Protein AF-A0A4U6WYS7-F1 (afdb_monomer)

Structure (mmCIF, N/CA/C/O backbone):
data_AF-A0A4U6WYS7-F1
#
_entry.id   AF-A0A4U6WYS7-F1
#
loop_
_atom_site.group_PDB
_atom_site.id
_atom_site.type_symbol
_atom_site.label_atom_id
_atom_site.label_alt_id
_atom_site.label_comp_id
_atom_site.label_asym_id
_atom_site.label_entity_id
_atom_site.label_seq_id
_atom_site.pdbx_PDB_ins_code
_atom_site.Cartn_x
_atom_site.Cartn_y
_atom_site.Cartn_z
_atom_site.occupancy
_atom_site.B_iso_or_equiv
_atom_site.auth_seq_id
_atom_site.auth_comp_id
_atom_site.auth_asym_id
_atom_site.auth_atom_id
_atom_site.pdbx_PDB_model_num
ATOM 1 N N . MET A 1 1 ? 22.719 2.252 -2.484 1.00 40.47 1 MET A N 1
ATOM 2 C CA . MET A 1 1 ? 21.707 3.266 -2.098 1.00 40.47 1 MET A CA 1
ATOM 3 C C . MET A 1 1 ? 21.290 4.226 -3.223 1.00 40.47 1 MET A C 1
ATOM 5 O O . MET A 1 1 ? 20.117 4.557 -3.272 1.00 40.47 1 MET A O 1
ATOM 9 N N . ALA A 1 2 ? 22.155 4.633 -4.167 1.00 38.53 2 ALA A N 1
ATOM 10 C CA . ALA A 1 2 ? 21.813 5.661 -5.173 1.00 38.53 2 ALA A CA 1
ATOM 11 C C . ALA A 1 2 ? 20.637 5.341 -6.135 1.00 38.53 2 ALA A C 1
ATOM 13 O O . ALA A 1 2 ? 19.958 6.258 -6.586 1.00 38.53 2 ALA A O 1
ATOM 14 N N . ALA A 1 3 ? 20.355 4.066 -6.438 1.00 51.47 3 ALA A N 1
ATOM 15 C CA . ALA A 1 3 ? 19.291 3.683 -7.381 1.00 51.47 3 ALA A CA 1
ATOM 16 C C . ALA A 1 3 ? 17.861 3.822 -6.819 1.00 51.47 3 ALA A C 1
ATOM 18 O O . ALA A 1 3 ? 16.898 3.849 -7.584 1.00 51.47 3 ALA A O 1
ATOM 19 N N . LEU A 1 4 ? 17.717 3.914 -5.493 1.00 54.28 4 LEU A N 1
ATOM 20 C CA . LEU A 1 4 ? 16.417 3.912 -4.816 1.00 54.28 4 LEU A CA 1
ATOM 21 C C . LEU A 1 4 ? 15.817 5.318 -4.655 1.00 54.28 4 LEU A C 1
ATOM 23 O O . LEU A 1 4 ? 14.610 5.440 -4.488 1.00 54.28 4 LEU A O 1
ATOM 27 N N . ASN A 1 5 ? 16.639 6.368 -4.778 1.00 45.59 5 ASN 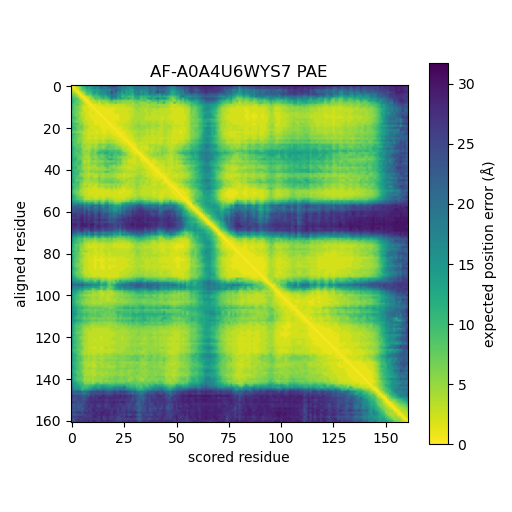A N 1
ATOM 28 C CA . ASN A 1 5 ? 16.247 7.764 -4.534 1.00 45.59 5 ASN A CA 1
ATOM 29 C C . ASN A 1 5 ? 15.211 8.317 -5.533 1.00 45.59 5 ASN A C 1
ATOM 31 O O . ASN A 1 5 ? 14.578 9.322 -5.251 1.00 45.59 5 ASN A O 1
ATOM 35 N N . ASN A 1 6 ? 15.029 7.666 -6.690 1.00 58.53 6 ASN A N 1
ATOM 36 C CA . ASN A 1 6 ? 14.031 8.027 -7.710 1.00 58.53 6 ASN A CA 1
ATOM 37 C C . ASN A 1 6 ? 13.014 6.890 -7.938 1.00 58.53 6 ASN A C 1
ATOM 39 O O . ASN A 1 6 ? 12.589 6.615 -9.073 1.00 58.53 6 ASN A O 1
ATOM 43 N N . SER A 1 7 ? 12.667 6.160 -6.873 1.00 70.38 7 SER A N 1
ATOM 44 C CA . SER A 1 7 ? 11.694 5.069 -6.931 1.00 70.38 7 SER A CA 1
ATOM 45 C C . SER A 1 7 ? 10.378 5.443 -6.258 1.00 70.38 7 SER A C 1
ATOM 47 O O . SER A 1 7 ? 10.347 5.857 -5.105 1.00 70.38 7 SER A O 1
ATOM 49 N N . ARG A 1 8 ? 9.266 5.181 -6.957 1.00 72.00 8 ARG A N 1
ATOM 50 C CA . ARG A 1 8 ? 7.908 5.260 -6.389 1.00 72.00 8 ARG A CA 1
ATOM 51 C C . ARG A 1 8 ? 7.689 4.273 -5.238 1.00 72.00 8 ARG A C 1
ATOM 53 O O . ARG A 1 8 ? 6.729 4.422 -4.508 1.00 72.00 8 ARG A O 1
ATOM 60 N N . SER A 1 9 ? 8.577 3.291 -5.077 1.00 82.50 9 SER A N 1
ATOM 61 C CA . SER A 1 9 ? 8.542 2.298 -3.998 1.00 82.50 9 SER A CA 1
ATOM 62 C C . SER A 1 9 ? 9.097 2.810 -2.669 1.00 82.50 9 SER A C 1
ATOM 64 O O . SER A 1 9 ? 9.066 2.084 -1.681 1.00 82.50 9 SER A O 1
ATOM 66 N N . GLN A 1 10 ? 9.656 4.024 -2.633 1.00 87.19 10 GLN A N 1
ATOM 67 C CA . GLN A 1 10 ? 10.313 4.529 -1.434 1.00 87.19 10 GLN A CA 1
ATOM 68 C C . GLN A 1 10 ? 9.318 4.697 -0.278 1.00 87.19 10 GLN A C 1
ATOM 70 O O . GLN A 1 10 ? 9.632 4.286 0.832 1.00 87.19 10 GLN A O 1
ATOM 75 N N . ASN A 1 11 ? 8.102 5.193 -0.530 1.00 89.81 11 ASN A N 1
ATOM 76 C CA . ASN A 1 11 ? 7.067 5.340 0.503 1.00 89.81 11 ASN A CA 1
ATOM 77 C C . ASN A 1 11 ? 6.749 4.019 1.229 1.00 89.81 11 ASN A C 1
ATOM 79 O O . ASN A 1 11 ? 6.622 4.014 2.449 1.00 89.81 11 ASN A O 1
ATOM 83 N N . THR A 1 12 ? 6.678 2.901 0.503 1.00 91.62 12 THR A N 1
ATOM 84 C CA . THR A 1 12 ? 6.451 1.572 1.077 1.00 91.62 12 THR A CA 1
ATOM 85 C C . THR A 1 12 ? 7.589 1.178 2.010 1.00 91.62 12 THR A C 1
ATOM 87 O O . THR A 1 12 ? 7.330 0.664 3.089 1.00 91.62 12 THR A O 1
ATOM 90 N N . LEU A 1 13 ? 8.841 1.461 1.642 1.00 91.62 13 LEU A N 1
ATOM 91 C CA . LEU A 1 13 ? 9.990 1.173 2.504 1.00 91.62 13 LEU A CA 1
ATOM 92 C C . LEU A 1 13 ? 9.960 2.012 3.782 1.00 91.62 13 LEU A C 1
ATOM 94 O O . LEU A 1 13 ? 10.138 1.466 4.861 1.00 91.62 13 LEU A O 1
ATOM 98 N N . TRP A 1 14 ? 9.660 3.309 3.675 1.00 91.31 14 TRP A N 1
ATOM 99 C CA . TRP A 1 14 ? 9.483 4.172 4.850 1.00 91.31 14 TRP A CA 1
ATOM 100 C C . TRP A 1 14 ? 8.390 3.649 5.784 1.00 91.31 14 TRP A C 1
ATOM 102 O O . TRP A 1 14 ? 8.576 3.639 6.996 1.00 91.31 14 TRP A O 1
ATOM 112 N N . LEU A 1 15 ? 7.272 3.177 5.229 1.00 91.62 15 LEU A N 1
ATOM 113 C CA . LEU A 1 15 ? 6.200 2.587 6.023 1.00 91.62 15 LEU A CA 1
ATOM 114 C C . LEU A 1 15 ? 6.653 1.306 6.740 1.00 91.62 15 LEU A C 1
ATOM 116 O O . LEU A 1 15 ? 6.314 1.114 7.904 1.00 91.62 15 LEU A O 1
ATOM 120 N N . LEU A 1 16 ? 7.430 0.442 6.081 1.00 92.12 16 LEU A N 1
ATOM 121 C CA . LEU A 1 16 ? 7.980 -0.766 6.708 1.00 92.12 16 LEU A CA 1
ATOM 122 C C . LEU A 1 16 ? 8.939 -0.431 7.860 1.00 92.12 16 LEU A C 1
ATOM 124 O O . LEU A 1 16 ? 8.869 -1.079 8.906 1.00 92.12 16 LEU A O 1
ATOM 128 N N . GLU A 1 17 ? 9.784 0.592 7.692 1.00 91.25 17 GLU A N 1
ATOM 129 C CA . GLU A 1 17 ? 10.674 1.097 8.748 1.00 91.25 17 GLU A CA 1
ATOM 130 C C . GLU A 1 17 ? 9.885 1.640 9.945 1.00 91.25 17 GLU A C 1
ATOM 132 O O . GLU A 1 17 ? 10.152 1.262 11.087 1.00 91.25 17 GLU A O 1
ATOM 137 N N . GLU A 1 18 ? 8.869 2.470 9.694 1.00 90.56 18 GLU A N 1
ATOM 138 C CA . GLU A 1 18 ? 8.041 3.058 10.754 1.00 90.56 18 GLU A CA 1
ATOM 139 C C . GLU A 1 18 ? 7.265 1.977 11.527 1.00 90.56 18 GLU A C 1
ATOM 141 O O . GLU A 1 18 ? 7.187 2.002 12.755 1.00 90.56 18 GLU A O 1
ATOM 146 N N . LEU A 1 19 ? 6.771 0.953 10.823 1.00 89.44 19 LEU A N 1
ATOM 147 C CA . LEU A 1 19 ? 6.115 -0.215 11.425 1.00 89.44 19 LEU A CA 1
ATOM 148 C C . LEU A 1 19 ? 7.100 -1.211 12.066 1.00 89.44 19 LEU A C 1
ATOM 150 O O . LEU A 1 19 ? 6.671 -2.207 12.671 1.00 89.44 19 LEU A O 1
ATOM 154 N N . ARG A 1 20 ? 8.411 -0.959 11.941 1.00 88.94 20 ARG A N 1
ATOM 155 C CA . ARG A 1 20 ? 9.512 -1.822 12.395 1.00 88.94 20 ARG A CA 1
ATOM 156 C C . ARG A 1 20 ? 9.342 -3.269 11.929 1.00 88.94 20 ARG A C 1
ATOM 158 O O . ARG A 1 20 ? 9.509 -4.214 12.704 1.00 88.94 20 ARG A O 1
ATOM 165 N N . ILE A 1 21 ? 8.936 -3.449 10.676 1.00 88.88 21 ILE A N 1
ATOM 166 C CA . ILE A 1 21 ? 8.780 -4.767 10.059 1.00 88.88 21 ILE A CA 1
ATOM 167 C C . ILE A 1 21 ? 10.116 -5.126 9.407 1.00 88.88 21 ILE A C 1
ATOM 169 O O . ILE A 1 21 ? 10.583 -4.359 8.572 1.00 88.88 21 ILE A O 1
ATOM 173 N N . PRO A 1 22 ? 10.749 -6.262 9.744 1.00 90.00 22 PRO A N 1
ATOM 174 C CA . PRO A 1 22 ? 11.948 -6.696 9.039 1.00 90.00 22 PRO A CA 1
ATOM 175 C C . PRO A 1 22 ? 11.593 -7.078 7.597 1.00 90.00 22 PRO A C 1
ATOM 177 O O . PRO A 1 22 ? 10.641 -7.821 7.361 1.00 90.00 22 PRO A O 1
ATOM 180 N N . TYR A 1 23 ? 12.367 -6.591 6.629 1.00 91.75 23 TYR A N 1
ATOM 181 C CA . TYR A 1 23 ? 12.150 -6.865 5.209 1.00 91.75 23 TYR A CA 1
ATOM 182 C C . TYR A 1 23 ? 13.471 -7.092 4.472 1.00 91.75 23 TYR A C 1
ATOM 184 O O . TYR A 1 23 ? 14.539 -6.667 4.909 1.00 91.75 23 TYR A O 1
ATOM 192 N N . THR A 1 24 ? 13.389 -7.761 3.323 1.00 92.31 24 THR A N 1
ATOM 193 C CA . THR A 1 24 ? 14.501 -7.888 2.373 1.00 92.31 24 THR A CA 1
ATOM 194 C C . THR A 1 24 ? 14.141 -7.143 1.096 1.00 92.31 24 THR A C 1
ATOM 196 O O . THR A 1 24 ? 13.029 -7.277 0.591 1.00 92.31 24 THR A O 1
ATOM 199 N N . VAL A 1 25 ? 15.074 -6.350 0.564 1.00 90.38 25 VAL A N 1
ATOM 200 C CA . VAL A 1 25 ? 14.864 -5.600 -0.682 1.00 90.38 25 VAL A CA 1
ATOM 201 C C . VAL A 1 25 ? 15.469 -6.355 -1.850 1.00 90.38 25 VAL A C 1
ATOM 203 O O . VAL A 1 25 ? 16.686 -6.516 -1.926 1.00 90.38 25 VAL A O 1
ATOM 206 N N . GLN A 1 26 ? 14.628 -6.722 -2.810 1.00 89.25 26 GLN A N 1
ATOM 207 C CA . GLN A 1 26 ? 15.068 -7.136 -4.135 1.00 89.25 26 GLN A CA 1
ATOM 208 C C . GLN A 1 26 ? 14.924 -5.958 -5.103 1.00 89.25 26 GLN A C 1
ATOM 210 O O . GLN A 1 26 ? 13.828 -5.442 -5.324 1.00 89.25 26 GLN A O 1
ATOM 215 N N . THR A 1 27 ? 16.040 -5.492 -5.667 1.00 85.69 27 THR A N 1
ATOM 216 C CA . THR A 1 27 ? 16.043 -4.363 -6.607 1.00 85.69 27 THR A CA 1
ATOM 217 C C . THR A 1 27 ? 16.105 -4.839 -8.049 1.00 85.69 27 THR A C 1
ATOM 219 O O . THR A 1 27 ? 17.030 -5.556 -8.417 1.00 85.69 27 THR A O 1
ATOM 222 N N . PHE A 1 28 ? 15.199 -4.333 -8.883 1.00 83.88 28 PHE A N 1
ATOM 223 C CA . PHE A 1 28 ? 15.197 -4.553 -10.327 1.00 83.88 28 PHE A CA 1
ATOM 224 C C . PHE A 1 28 ? 15.667 -3.284 -11.040 1.00 83.88 28 PHE A C 1
ATOM 226 O O . PHE A 1 28 ? 15.082 -2.208 -10.869 1.00 83.88 28 PHE A O 1
ATOM 233 N N . ARG A 1 29 ? 16.756 -3.373 -11.811 1.00 83.62 29 ARG A N 1
ATOM 234 C CA . ARG A 1 29 ? 17.290 -2.214 -12.535 1.00 83.62 29 ARG A CA 1
ATOM 235 C C . ARG A 1 29 ? 16.419 -1.941 -13.759 1.00 83.62 29 ARG A C 1
ATOM 237 O O . ARG A 1 29 ? 16.066 -2.857 -14.486 1.00 83.62 29 ARG A O 1
ATOM 244 N N . ARG A 1 30 ? 16.076 -0.669 -13.978 1.00 82.62 30 ARG A N 1
ATOM 245 C CA . ARG A 1 30 ? 15.382 -0.244 -15.200 1.00 82.62 30 ARG A CA 1
ATOM 246 C C . ARG A 1 30 ? 16.271 -0.469 -16.417 1.00 82.62 30 ARG A C 1
ATOM 248 O O . ARG A 1 30 ? 17.483 -0.251 -16.341 1.00 82.62 30 ARG A O 1
ATOM 255 N N . GLU A 1 31 ? 15.638 -0.799 -17.531 1.00 83.88 31 GLU A N 1
ATOM 256 C CA . GLU A 1 31 ? 16.283 -0.835 -18.840 1.00 83.88 31 GLU A CA 1
ATOM 257 C C . GLU A 1 31 ? 16.795 0.562 -19.247 1.00 83.88 31 GLU A C 1
ATOM 259 O O . GLU A 1 31 ? 16.313 1.575 -18.719 1.00 83.88 31 GLU A O 1
ATOM 264 N N . PRO A 1 32 ? 17.718 0.676 -20.222 1.00 83.12 32 PRO A N 1
ATOM 265 C CA . PRO A 1 32 ? 18.126 1.967 -20.788 1.00 83.12 32 PRO A CA 1
ATOM 266 C C . PRO A 1 32 ? 16.943 2.808 -21.300 1.00 83.12 32 PRO A C 1
ATOM 268 O O . PRO A 1 32 ? 16.978 4.037 -21.247 1.00 83.12 32 PRO A O 1
ATOM 271 N N . SER A 1 33 ? 15.856 2.146 -21.715 1.00 82.75 33 SER A N 1
ATOM 272 C CA . SER A 1 33 ? 14.571 2.749 -22.101 1.00 82.75 33 SER A CA 1
ATOM 273 C C . SER A 1 33 ? 13.763 3.329 -20.928 1.00 82.75 33 SER A C 1
ATOM 275 O O . SER A 1 33 ? 12.692 3.894 -21.138 1.00 82.75 33 SER A O 1
ATOM 277 N N . ARG A 1 34 ? 14.263 3.212 -19.688 1.00 77.69 34 ARG A N 1
ATOM 278 C CA . ARG A 1 34 ? 13.618 3.575 -18.409 1.00 77.69 34 ARG A CA 1
ATOM 279 C C . ARG A 1 34 ? 12.390 2.741 -18.032 1.00 77.69 34 ARG A C 1
ATOM 281 O O . ARG A 1 34 ? 11.770 3.026 -17.004 1.00 77.69 34 ARG A O 1
ATOM 288 N N . LEU A 1 35 ? 12.047 1.722 -18.813 1.00 80.38 35 LEU A N 1
ATOM 289 C CA . LEU A 1 35 ? 10.971 0.788 -18.493 1.00 80.38 35 LEU A CA 1
ATOM 290 C C . LEU A 1 35 ? 11.392 -0.189 -17.385 1.00 80.38 35 LEU A C 1
ATOM 292 O O . LEU A 1 35 ? 12.578 -0.342 -17.078 1.00 80.38 35 LEU A O 1
ATOM 296 N N . ALA A 1 36 ? 10.397 -0.815 -16.754 1.00 81.94 36 ALA A N 1
ATOM 297 C CA . ALA A 1 36 ? 10.647 -1.930 -15.852 1.00 81.94 36 ALA A CA 1
ATOM 298 C C . ALA A 1 36 ? 11.209 -3.123 -16.649 1.00 81.94 36 ALA A C 1
ATOM 300 O O . ALA A 1 36 ? 10.781 -3.324 -17.789 1.00 81.94 36 ALA A O 1
ATOM 301 N N . PRO A 1 37 ? 12.155 -3.892 -16.084 1.00 85.12 37 PRO A N 1
ATOM 302 C CA . PRO A 1 37 ? 12.652 -5.091 -16.743 1.00 85.12 37 PRO A CA 1
ATOM 303 C C . PRO A 1 37 ? 11.536 -6.145 -16.849 1.00 85.12 37 PRO A C 1
ATOM 305 O O . PRO A 1 37 ? 10.670 -6.201 -15.968 1.00 85.12 37 PRO A O 1
ATOM 308 N N . PRO A 1 38 ? 11.549 -6.990 -17.895 1.00 84.62 38 PRO A N 1
ATOM 309 C CA . PRO A 1 38 ? 10.504 -7.988 -18.132 1.00 84.62 38 PRO A CA 1
ATOM 310 C C . PRO A 1 38 ? 10.395 -9.020 -17.001 1.00 84.62 38 PRO A C 1
ATOM 312 O O . PRO A 1 38 ? 9.290 -9.443 -16.685 1.00 84.62 38 PRO A O 1
ATOM 315 N N . GLU A 1 39 ? 11.502 -9.328 -16.319 1.00 85.94 39 GLU A N 1
ATOM 316 C CA . GLU A 1 39 ? 11.553 -10.228 -15.153 1.00 85.94 39 GLU A CA 1
ATOM 317 C C . GLU A 1 39 ? 10.627 -9.786 -14.003 1.00 85.94 39 GLU A C 1
ATOM 319 O O . GLU A 1 39 ? 10.201 -10.594 -13.181 1.00 85.94 39 GLU A O 1
ATOM 324 N N . LEU A 1 40 ? 10.263 -8.497 -13.931 1.00 84.50 40 LEU A N 1
ATOM 325 C CA . LEU A 1 40 ? 9.322 -8.014 -12.918 1.00 84.50 40 LEU A CA 1
ATOM 326 C C . LEU A 1 40 ? 7.900 -8.560 -13.140 1.00 84.50 40 LEU A C 1
ATOM 328 O O . LEU A 1 40 ? 7.131 -8.672 -12.182 1.00 84.50 40 LEU A O 1
ATOM 332 N N . ALA A 1 41 ? 7.552 -8.908 -14.383 1.00 85.50 41 ALA A N 1
ATOM 333 C CA . ALA A 1 41 ? 6.275 -9.535 -14.716 1.00 85.50 41 ALA A CA 1
ATOM 334 C C . ALA A 1 41 ? 6.180 -10.976 -14.184 1.00 85.50 41 ALA A C 1
ATOM 336 O O . ALA A 1 41 ? 5.084 -11.413 -13.832 1.00 85.50 41 ALA A O 1
ATOM 337 N N . ASP A 1 42 ? 7.316 -11.673 -14.048 1.00 86.81 42 ASP A N 1
ATOM 338 C CA . ASP A 1 42 ? 7.380 -13.025 -13.472 1.00 86.81 42 ASP A CA 1
ATOM 339 C C . ASP A 1 42 ? 7.061 -13.015 -11.967 1.00 86.81 42 ASP A C 1
ATOM 341 O O . ASP A 1 42 ? 6.540 -13.986 -11.410 1.00 86.81 42 ASP A O 1
ATOM 345 N N . VAL A 1 43 ? 7.334 -11.891 -11.294 1.00 86.38 43 VAL A N 1
ATOM 346 C CA . VAL A 1 43 ? 6.976 -11.686 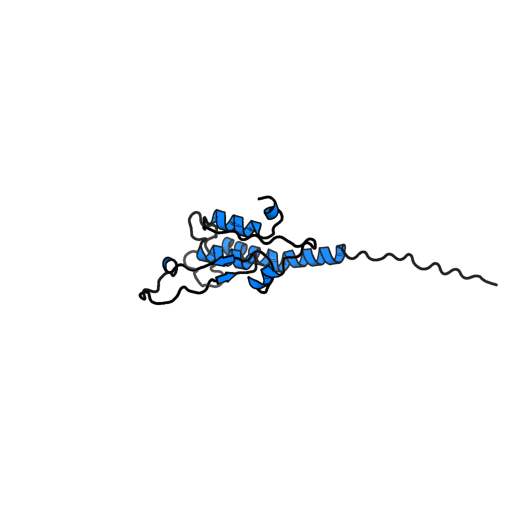-9.884 1.00 86.38 43 VAL A CA 1
ATOM 347 C C . VAL A 1 43 ? 5.491 -11.345 -9.748 1.00 86.38 43 VAL A C 1
ATOM 349 O O . VAL A 1 43 ? 4.783 -11.973 -8.956 1.00 86.38 43 VAL A O 1
ATOM 352 N N . HIS A 1 44 ? 5.002 -10.361 -10.510 1.00 87.31 44 HIS A N 1
ATOM 353 C CA . HIS A 1 44 ? 3.591 -9.977 -10.520 1.00 87.31 44 HIS A CA 1
ATOM 354 C C . HIS A 1 44 ? 3.149 -9.522 -11.923 1.00 87.31 44 HIS A C 1
ATOM 356 O O . HIS A 1 44 ? 3.814 -8.654 -12.495 1.00 87.31 44 HIS A O 1
ATOM 362 N N . PRO A 1 45 ? 1.984 -9.969 -12.443 1.00 87.31 45 PRO A N 1
ATOM 363 C CA . PRO A 1 45 ? 1.534 -9.681 -13.815 1.00 87.31 45 PRO A CA 1
ATOM 364 C C . PRO A 1 45 ? 1.483 -8.195 -14.194 1.00 87.31 45 PRO A C 1
ATOM 366 O O . PRO A 1 45 ? 1.609 -7.835 -15.359 1.00 87.31 45 PRO A O 1
ATOM 369 N N . LEU A 1 46 ? 1.306 -7.314 -13.203 1.00 84.94 46 LEU A N 1
ATOM 370 C CA . LEU A 1 46 ? 1.309 -5.861 -13.397 1.00 84.94 46 LEU A CA 1
ATOM 371 C C . LEU A 1 46 ? 2.655 -5.326 -13.927 1.00 84.94 46 LEU A C 1
ATOM 373 O O . LEU A 1 46 ? 2.676 -4.255 -14.534 1.00 84.94 46 LEU A O 1
ATOM 377 N N . GLY A 1 47 ? 3.771 -6.021 -13.671 1.00 83.56 47 GLY A N 1
ATOM 378 C CA . GLY A 1 47 ? 5.107 -5.626 -14.134 1.00 83.56 47 GLY A CA 1
ATOM 379 C C . GLY A 1 47 ? 5.551 -4.248 -13.630 1.00 83.56 47 GLY A C 1
ATOM 380 O O . GLY A 1 47 ? 6.313 -3.546 -14.296 1.00 83.56 47 GLY A O 1
ATOM 381 N N . LYS A 1 48 ? 5.037 -3.810 -12.474 1.00 83.88 48 LYS A N 1
ATOM 382 C CA . LYS A 1 48 ? 5.318 -2.500 -11.870 1.00 83.88 48 LYS A CA 1
ATOM 383 C C . LYS A 1 48 ? 5.694 -2.670 -10.407 1.00 83.88 48 LYS A C 1
ATOM 385 O O . LYS A 1 48 ? 5.122 -3.491 -9.708 1.00 83.88 48 LYS A O 1
ATOM 390 N N . ALA A 1 49 ? 6.627 -1.837 -9.955 1.00 87.12 49 ALA A N 1
ATOM 391 C CA . ALA A 1 49 ? 7.002 -1.715 -8.552 1.00 87.12 49 ALA A CA 1
ATOM 392 C C . ALA A 1 49 ? 6.232 -0.559 -7.875 1.00 87.12 49 ALA A C 1
ATOM 394 O O . ALA A 1 49 ? 5.928 0.430 -8.561 1.00 87.12 49 ALA A O 1
ATOM 395 N N . PRO A 1 50 ? 6.009 -0.608 -6.545 1.00 90.69 50 PRO A N 1
ATOM 396 C CA . PRO A 1 50 ? 6.406 -1.671 -5.604 1.00 90.69 50 PRO A CA 1
ATOM 397 C C . PRO A 1 50 ? 5.567 -2.956 -5.714 1.00 90.69 50 PRO A C 1
ATOM 399 O O . PRO A 1 50 ? 4.391 -2.900 -6.055 1.00 90.69 50 PRO A O 1
ATOM 402 N N . ILE A 1 51 ? 6.187 -4.091 -5.377 1.00 91.44 51 ILE A N 1
ATOM 403 C CA . ILE A 1 51 ? 5.522 -5.373 -5.099 1.00 91.44 51 ILE A CA 1
ATOM 404 C C . ILE A 1 51 ? 5.977 -5.791 -3.703 1.00 91.44 51 ILE A C 1
ATOM 406 O O . ILE A 1 51 ? 7.176 -5.737 -3.416 1.00 91.44 51 ILE A O 1
ATOM 410 N N . LEU A 1 52 ? 5.039 -6.178 -2.845 1.00 92.56 52 LEU A N 1
ATOM 411 C CA . LEU A 1 52 ? 5.330 -6.689 -1.510 1.00 92.56 52 LEU A CA 1
ATOM 412 C C . LEU A 1 52 ? 4.968 -8.172 -1.451 1.00 92.56 52 LEU A C 1
ATOM 414 O O . LEU A 1 52 ? 3.829 -8.537 -1.726 1.00 92.56 52 LEU A O 1
ATOM 418 N N . GLU A 1 53 ? 5.931 -9.015 -1.091 1.00 93.12 53 GLU A N 1
ATOM 419 C CA . GLU A 1 53 ? 5.708 -10.436 -0.827 1.00 93.12 53 GLU A CA 1
ATOM 420 C C . GLU A 1 53 ? 5.758 -10.683 0.684 1.00 93.12 53 GLU A C 1
ATOM 422 O O . GLU A 1 53 ? 6.697 -10.257 1.357 1.00 93.12 53 GLU A O 1
ATOM 427 N N . ILE A 1 54 ? 4.731 -11.336 1.224 1.00 91.31 54 ILE A N 1
ATOM 428 C CA . ILE A 1 54 ? 4.595 -11.632 2.651 1.00 91.31 54 ILE A CA 1
ATOM 429 C C . ILE A 1 54 ? 4.442 -13.139 2.816 1.00 91.31 54 ILE A C 1
ATOM 431 O O . ILE A 1 54 ? 3.489 -13.730 2.312 1.00 91.31 54 ILE A O 1
ATOM 435 N N . THR A 1 55 ? 5.346 -13.749 3.577 1.00 89.00 55 THR A N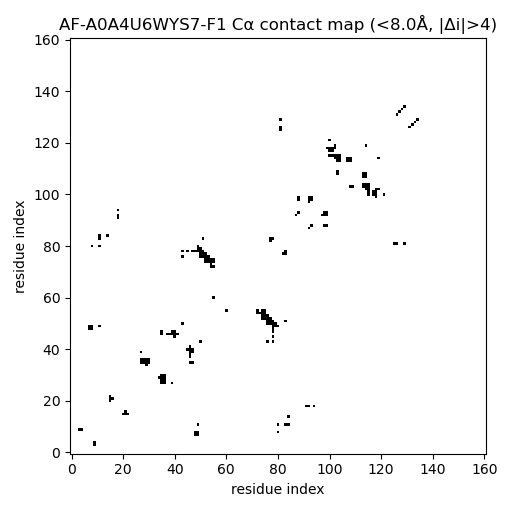 1
ATOM 436 C CA . THR A 1 55 ? 5.243 -15.156 3.972 1.00 89.00 55 THR A CA 1
ATOM 437 C C . THR A 1 55 ? 4.670 -15.224 5.386 1.00 89.00 55 THR A C 1
ATOM 439 O O . THR A 1 55 ? 5.380 -14.881 6.336 1.00 89.00 55 THR A O 1
ATOM 442 N N . PRO A 1 56 ? 3.396 -15.617 5.567 1.00 80.56 56 PRO A N 1
ATOM 443 C CA . PRO A 1 56 ? 2.805 -15.706 6.895 1.00 80.56 56 PRO A CA 1
ATOM 444 C C . PRO A 1 56 ? 3.502 -16.809 7.695 1.00 80.56 56 PRO A C 1
ATOM 446 O O . PRO A 1 56 ? 3.538 -17.973 7.293 1.00 80.56 56 PRO A O 1
ATOM 449 N N . THR A 1 57 ? 4.063 -16.441 8.845 1.00 70.69 57 THR A N 1
ATOM 450 C CA . THR A 1 57 ? 4.578 -17.424 9.799 1.00 70.69 57 THR A CA 1
ATOM 451 C C . THR A 1 57 ? 3.403 -17.901 10.647 1.00 70.69 57 THR A C 1
ATOM 453 O O . THR A 1 57 ? 2.559 -17.100 11.044 1.00 70.69 57 THR A O 1
ATOM 456 N N . VAL A 1 58 ? 3.334 -19.201 10.944 1.00 58.75 58 VAL A N 1
ATOM 457 C CA . VAL A 1 58 ? 2.217 -19.842 11.676 1.00 58.75 58 VAL A CA 1
ATOM 458 C C . VAL A 1 58 ? 1.884 -19.139 13.011 1.00 58.75 58 VAL A C 1
ATOM 460 O O . VAL A 1 58 ? 0.755 -19.219 13.482 1.00 58.75 58 VAL A O 1
ATOM 463 N N . ALA A 1 59 ? 2.829 -18.393 13.591 1.00 55.56 59 ALA A N 1
ATOM 464 C CA . ALA A 1 59 ? 2.650 -17.622 14.822 1.00 55.56 59 ALA A CA 1
ATOM 465 C C . ALA A 1 59 ? 1.739 -16.379 14.691 1.00 55.56 59 ALA A C 1
ATOM 467 O O . ALA A 1 59 ? 1.104 -16.005 15.673 1.00 55.56 59 ALA A O 1
ATOM 468 N N . ASP A 1 60 ? 1.631 -15.768 13.505 1.00 50.81 60 ASP A N 1
ATOM 469 C CA . ASP A 1 60 ? 0.857 -14.528 13.285 1.00 50.81 60 ASP A CA 1
ATOM 470 C C . ASP A 1 60 ? -0.599 -14.798 12.859 1.00 50.81 60 ASP A C 1
ATOM 472 O O . ASP A 1 60 ? -1.408 -13.882 12.704 1.00 50.81 60 ASP A O 1
ATOM 476 N N . SER A 1 61 ? -0.959 -16.073 12.689 1.00 51.91 61 SER A N 1
ATOM 477 C CA . SER A 1 61 ? -2.331 -16.519 12.438 1.00 51.91 61 SER A CA 1
ATOM 478 C C . SER A 1 61 ? -3.124 -16.470 13.744 1.00 51.91 61 SER A C 1
ATOM 480 O O . SER A 1 61 ? -3.315 -17.483 14.418 1.00 51.91 61 SER A O 1
ATOM 482 N N . ALA A 1 62 ? -3.540 -15.273 14.150 1.00 47.00 62 ALA A N 1
ATOM 483 C CA . ALA A 1 62 ? -4.293 -15.061 15.376 1.00 47.00 62 ALA A CA 1
ATOM 484 C C . ALA A 1 62 ? -5.566 -15.936 15.420 1.00 47.00 62 ALA A C 1
ATOM 486 O O . ALA A 1 62 ? -6.547 -15.680 14.727 1.00 47.00 62 ALA A O 1
ATOM 487 N N . GLY A 1 63 ? -5.553 -16.953 16.289 1.00 46.06 63 GLY A N 1
ATOM 488 C CA . GLY A 1 63 ? -6.754 -17.415 16.989 1.00 46.06 63 GLY A CA 1
ATOM 489 C C . GLY A 1 63 ? -7.403 -18.733 16.568 1.00 46.06 63 GLY A C 1
ATOM 490 O O . GLY A 1 63 ? -8.376 -19.111 17.212 1.00 46.06 63 GLY A O 1
ATOM 491 N N . THR A 1 64 ? -6.900 -19.479 15.581 1.00 39.22 64 THR A N 1
ATOM 492 C CA . THR A 1 64 ? -7.405 -20.850 15.349 1.00 39.22 64 THR A CA 1
ATOM 493 C C . THR A 1 64 ? -6.446 -21.858 15.962 1.00 39.22 64 THR A C 1
ATOM 495 O O . THR A 1 64 ? -5.466 -22.274 15.352 1.00 39.22 64 THR A O 1
ATOM 498 N N . SER A 1 65 ? -6.727 -22.243 17.205 1.00 37.81 65 SER A N 1
ATOM 499 C CA . SER A 1 65 ? -6.118 -23.399 17.855 1.00 37.81 65 SER A CA 1
ATOM 500 C C . SER A 1 65 ? -6.509 -24.669 17.096 1.00 37.81 65 SER A C 1
ATOM 502 O O . SER A 1 65 ? -7.521 -25.307 17.382 1.00 37.81 65 SER A O 1
ATOM 504 N N . THR A 1 66 ? -5.733 -25.041 16.088 1.00 40.38 66 THR A N 1
ATOM 505 C CA . THR A 1 66 ? -5.759 -26.387 15.511 1.00 40.38 66 THR A CA 1
ATOM 506 C C . THR A 1 66 ? -4.312 -26.796 15.247 1.00 40.38 66 THR A C 1
ATOM 508 O O . THR A 1 66 ? -3.560 -26.009 14.671 1.00 40.38 66 THR A O 1
ATOM 511 N N . PRO A 1 67 ? -3.872 -27.964 15.749 1.00 42.97 67 PRO A N 1
ATOM 512 C CA . PRO A 1 67 ? -2.464 -28.318 15.778 1.00 42.97 67 PRO A CA 1
ATOM 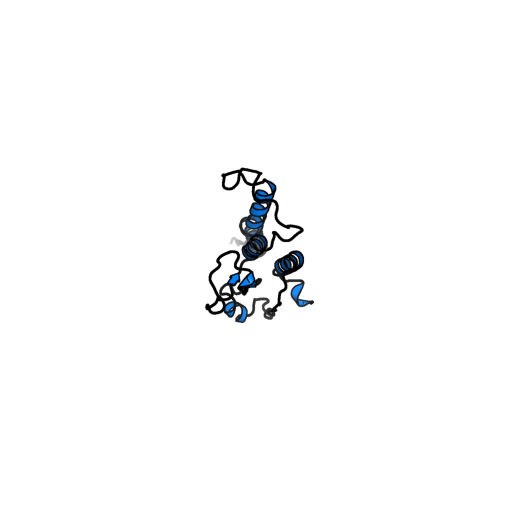513 C C . PRO A 1 67 ? -1.901 -28.531 14.371 1.00 42.97 67 PRO A C 1
ATOM 515 O O . PRO A 1 67 ? -2.573 -29.004 13.456 1.00 42.97 67 PRO A O 1
ATOM 518 N N . ALA A 1 68 ? -0.630 -28.162 14.253 1.00 52.31 68 ALA A N 1
ATOM 519 C CA . ALA A 1 68 ? 0.222 -28.237 13.082 1.00 52.31 68 ALA A CA 1
ATOM 520 C C . ALA A 1 68 ? 0.162 -29.584 12.340 1.00 52.31 68 ALA A C 1
ATOM 522 O O . ALA A 1 68 ? 0.407 -30.628 12.936 1.00 52.31 68 ALA A O 1
ATOM 523 N N . THR A 1 69 ? -0.072 -29.533 11.022 1.00 46.25 69 THR A N 1
ATOM 524 C CA . THR A 1 69 ? 0.442 -30.484 9.999 1.00 46.25 69 THR A CA 1
ATOM 525 C C . THR A 1 69 ? 0.458 -29.870 8.577 1.00 46.25 69 THR A C 1
ATOM 527 O O . THR A 1 69 ? 0.902 -30.499 7.623 1.00 46.25 69 THR A O 1
ATOM 530 N N . THR A 1 70 ? 0.032 -28.622 8.376 1.00 52.94 70 THR A N 1
ATOM 531 C CA . THR A 1 70 ? -0.139 -28.081 7.018 1.00 52.94 70 THR A CA 1
ATOM 532 C C . THR A 1 70 ? 1.144 -27.439 6.489 1.00 52.94 70 THR A C 1
ATOM 534 O O . THR A 1 70 ? 1.794 -26.669 7.194 1.00 52.94 70 THR A O 1
ATOM 537 N N . ALA A 1 71 ? 1.495 -27.770 5.242 1.00 61.28 71 ALA A N 1
ATOM 538 C CA . ALA A 1 71 ? 2.561 -27.153 4.454 1.00 61.28 71 ALA A CA 1
ATOM 539 C C . ALA A 1 71 ? 2.578 -25.613 4.591 1.00 61.28 71 ALA A C 1
ATOM 541 O O . ALA A 1 71 ? 1.515 -25.022 4.807 1.00 61.28 71 ALA A O 1
ATOM 542 N N . PRO A 1 72 ? 3.749 -24.954 4.458 1.00 66.62 72 PRO A N 1
ATOM 543 C CA . PRO A 1 72 ? 3.835 -23.499 4.538 1.00 66.62 72 PRO A CA 1
ATOM 544 C C . PRO A 1 72 ? 2.815 -22.864 3.591 1.00 66.62 72 PRO A C 1
ATOM 546 O O . PRO A 1 72 ? 2.738 -23.228 2.416 1.00 66.62 72 PRO A O 1
ATOM 549 N N . ALA A 1 73 ? 2.004 -21.950 4.127 1.00 73.19 73 ALA A N 1
ATOM 550 C CA . ALA A 1 73 ? 1.035 -21.220 3.328 1.00 73.19 73 ALA A CA 1
ATOM 551 C C . ALA A 1 73 ? 1.767 -20.474 2.197 1.00 73.19 73 ALA A C 1
ATOM 553 O O . ALA A 1 73 ? 2.882 -19.983 2.411 1.00 73.19 73 ALA A O 1
ATOM 554 N N . PRO A 1 74 ? 1.176 -20.408 0.991 1.00 82.25 74 PRO A N 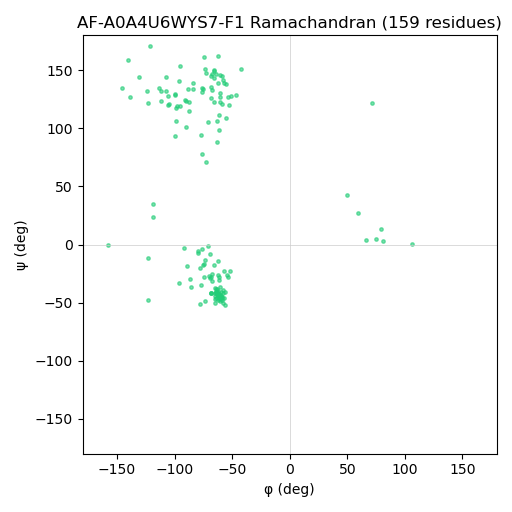1
ATOM 555 C CA . PRO A 1 74 ? 1.810 -19.734 -0.129 1.00 82.25 74 PRO A CA 1
ATOM 556 C C . PRO A 1 74 ? 2.048 -18.254 0.208 1.00 82.25 74 PRO A C 1
ATOM 558 O O . PRO A 1 74 ? 1.234 -17.647 0.913 1.00 82.25 74 PRO A O 1
ATOM 561 N N . PRO A 1 75 ? 3.146 -17.660 -0.290 1.00 86.62 75 PRO A N 1
ATOM 562 C CA . PRO A 1 75 ? 3.423 -16.253 -0.064 1.00 86.62 75 PRO A CA 1
ATOM 563 C C . PRO A 1 75 ? 2.330 -15.383 -0.692 1.00 86.62 75 PRO A C 1
ATOM 565 O O . PRO A 1 75 ? 1.857 -15.635 -1.804 1.00 86.62 75 PRO A O 1
ATOM 568 N N . ILE A 1 76 ? 1.937 -14.337 0.026 1.00 90.75 76 ILE A N 1
ATOM 569 C CA . ILE A 1 76 ? 0.960 -13.350 -0.424 1.00 90.75 76 ILE A CA 1
ATOM 570 C C . ILE A 1 76 ? 1.716 -12.272 -1.194 1.00 90.75 76 ILE A C 1
ATOM 572 O O . ILE A 1 76 ? 2.609 -11.633 -0.641 1.00 90.75 76 ILE A O 1
ATOM 576 N N . ARG A 1 77 ? 1.349 -12.046 -2.458 1.00 92.12 77 ARG A N 1
ATOM 577 C CA . ARG A 1 77 ? 1.917 -10.980 -3.293 1.00 92.12 77 ARG A CA 1
ATOM 578 C C . ARG A 1 77 ? 0.922 -9.841 -3.428 1.00 92.12 77 ARG A C 1
ATOM 580 O O . ARG A 1 77 ? -0.186 -10.036 -3.920 1.00 92.12 77 ARG A O 1
ATOM 587 N N . LEU A 1 78 ? 1.333 -8.658 -3.001 1.00 92.75 78 LEU A N 1
ATOM 588 C CA . LEU A 1 78 ? 0.545 -7.437 -3.046 1.00 92.75 78 LEU A CA 1
ATOM 589 C C . LEU A 1 78 ? 1.166 -6.474 -4.057 1.00 92.75 78 LEU A C 1
ATOM 591 O O . LEU A 1 78 ? 2.373 -6.223 -4.040 1.00 92.75 78 LEU A O 1
ATOM 595 N N . ALA A 1 79 ? 0.319 -5.921 -4.916 1.00 90.56 79 ALA A N 1
ATOM 596 C CA . ALA A 1 79 ? 0.632 -4.819 -5.815 1.00 90.56 79 ALA A CA 1
ATOM 597 C C . ALA A 1 79 ? -0.323 -3.647 -5.529 1.00 90.56 79 ALA A C 1
ATOM 599 O O . ALA A 1 79 ? -1.292 -3.810 -4.790 1.00 90.56 79 ALA A O 1
ATOM 600 N N . GLU A 1 80 ? -0.042 -2.491 -6.135 1.00 90.38 80 GLU A N 1
ATOM 601 C CA . GLU A 1 80 ? -0.685 -1.189 -5.884 1.00 90.38 80 GLU A CA 1
ATOM 602 C C . GLU A 1 80 ? -0.305 -0.557 -4.538 1.00 90.38 80 GLU A C 1
ATOM 604 O O . GLU A 1 80 ? -0.488 -1.125 -3.463 1.00 90.38 80 GLU A O 1
ATOM 609 N N . SER A 1 81 ? 0.257 0.653 -4.590 1.00 90.31 81 SER A N 1
ATOM 610 C CA . SER A 1 81 ? 0.827 1.319 -3.413 1.00 90.31 81 SER A CA 1
ATOM 611 C C . SER A 1 81 ? -0.201 1.608 -2.321 1.00 90.31 81 SER A C 1
ATOM 613 O O . SER A 1 81 ? 0.109 1.436 -1.137 1.00 90.31 81 SER A O 1
ATOM 615 N N . GLY A 1 82 ? -1.407 2.029 -2.700 1.00 90.44 82 GLY A N 1
ATOM 616 C CA . GLY A 1 82 ? -2.509 2.299 -1.788 1.00 90.44 82 GLY A CA 1
ATOM 617 C C . GLY A 1 82 ? -2.952 1.033 -1.071 1.00 90.44 82 GLY A C 1
ATOM 618 O O . GLY A 1 82 ? -3.041 1.024 0.156 1.00 90.44 82 GLY A O 1
ATOM 619 N N . TYR A 1 83 ? -3.112 -0.067 -1.810 1.00 92.25 83 TYR A N 1
ATOM 620 C CA . TYR A 1 83 ? -3.507 -1.348 -1.229 1.00 92.25 83 TYR A CA 1
ATOM 621 C C . TYR A 1 83 ? -2.417 -1.955 -0.339 1.00 92.25 83 TYR A C 1
ATOM 623 O O . TYR A 1 83 ? -2.715 -2.410 0.763 1.00 92.25 83 TYR A O 1
ATOM 631 N N . ILE A 1 84 ? -1.144 -1.893 -0.749 1.00 93.31 84 ILE A N 1
ATOM 632 C CA . ILE A 1 84 ? -0.011 -2.301 0.099 1.00 93.31 84 ILE A CA 1
ATOM 633 C C . ILE A 1 84 ? -0.018 -1.513 1.416 1.00 93.31 84 ILE A C 1
ATOM 635 O O . ILE A 1 84 ? 0.123 -2.096 2.490 1.00 93.31 84 ILE A O 1
ATOM 639 N N . THR A 1 85 ? -0.207 -0.192 1.339 1.00 92.56 85 THR A N 1
ATOM 640 C CA . THR A 1 85 ? -0.274 0.683 2.519 1.00 92.56 85 THR A CA 1
ATOM 641 C C . THR A 1 85 ? -1.429 0.284 3.428 1.00 92.56 85 THR A C 1
ATOM 643 O O . THR A 1 85 ? -1.221 0.095 4.624 1.00 92.56 85 THR A O 1
ATOM 646 N N . GLN A 1 86 ? -2.625 0.103 2.865 1.00 91.81 86 GLN A N 1
ATOM 647 C CA . GLN A 1 86 ? -3.804 -0.325 3.610 1.00 91.81 86 GLN A CA 1
ATOM 648 C C . GLN A 1 86 ? -3.571 -1.667 4.308 1.00 91.81 86 GLN A C 1
ATOM 650 O O . GLN A 1 86 ? -3.773 -1.769 5.513 1.00 91.81 86 GLN A O 1
ATOM 655 N N . TYR A 1 87 ? -3.080 -2.671 3.578 1.00 93.12 87 TYR A N 1
ATOM 656 C CA . TYR A 1 87 ? -2.830 -4.003 4.120 1.00 93.12 87 TYR A CA 1
ATOM 657 C C . TYR A 1 87 ? -1.844 -3.962 5.290 1.00 93.12 87 TYR A C 1
ATOM 659 O O . TYR A 1 87 ? -2.101 -4.549 6.341 1.00 93.12 87 TYR A O 1
ATOM 667 N N . LEU A 1 88 ? -0.721 -3.253 5.131 1.00 91.62 88 LEU A N 1
ATOM 668 C CA . LEU A 1 88 ? 0.287 -3.123 6.184 1.00 91.62 88 LEU A CA 1
ATOM 669 C C . LEU A 1 88 ? -0.278 -2.441 7.428 1.00 91.62 88 LEU A C 1
ATOM 671 O O . LEU A 1 88 ? -0.017 -2.865 8.553 1.00 91.62 88 LEU A O 1
ATOM 675 N N . VAL A 1 89 ? -1.064 -1.394 7.222 1.00 90.38 89 VAL A N 1
ATOM 676 C CA . VAL A 1 89 ? -1.665 -0.621 8.298 1.00 90.38 89 VAL A CA 1
ATOM 677 C C . VAL A 1 89 ? -2.735 -1.426 9.046 1.00 90.38 89 VAL A C 1
ATOM 679 O O . VAL A 1 89 ? -2.740 -1.418 10.276 1.00 90.38 89 VAL A O 1
ATOM 682 N N . ASP A 1 90 ? -3.577 -2.172 8.336 1.00 88.44 90 ASP A N 1
ATOM 683 C CA . ASP A 1 90 ? -4.638 -2.986 8.938 1.00 88.44 90 ASP A CA 1
ATOM 684 C C . ASP A 1 90 ? -4.080 -4.165 9.759 1.00 88.44 90 ASP A C 1
ATOM 686 O O . ASP A 1 90 ? -4.672 -4.545 10.765 1.00 88.44 90 ASP A O 1
ATOM 690 N N . HIS A 1 91 ? -2.929 -4.729 9.374 1.00 87.94 91 HIS A N 1
ATOM 691 C CA . HIS A 1 91 ? -2.344 -5.889 10.065 1.00 87.94 91 HIS A CA 1
ATOM 692 C C . HIS A 1 91 ? -1.275 -5.516 11.101 1.00 87.94 91 HIS A C 1
ATOM 694 O O . HIS A 1 91 ? -1.135 -6.190 12.121 1.00 87.94 91 HIS A O 1
ATOM 700 N N . PHE A 1 92 ? -0.510 -4.447 10.867 1.00 88.06 92 PHE A N 1
ATOM 701 C CA . PHE A 1 92 ? 0.650 -4.087 11.692 1.00 88.06 92 PHE A CA 1
ATOM 702 C C . PHE A 1 92 ? 0.569 -2.680 12.295 1.00 88.06 92 PHE A C 1
ATOM 704 O O . PHE A 1 92 ? 1.341 -2.367 13.204 1.00 88.06 92 PHE A O 1
ATOM 711 N N . GLY A 1 93 ? -0.371 -1.839 11.855 1.00 82.75 93 GLY A N 1
ATOM 712 C CA . GLY A 1 93 ? -0.508 -0.444 12.295 1.00 82.75 93 GLY A CA 1
ATOM 713 C C . GLY A 1 93 ? -0.964 -0.260 13.745 1.00 82.75 93 GLY A C 1
ATOM 714 O O . GLY A 1 93 ? -0.936 0.859 14.255 1.00 82.75 93 GLY A O 1
ATOM 715 N N . HIS A 1 94 ? -1.348 -1.343 14.426 1.00 76.94 94 HIS A N 1
ATOM 716 C CA . HIS A 1 94 ? -1.695 -1.351 15.852 1.00 76.94 94 HIS A CA 1
ATOM 717 C C . HIS A 1 94 ? -0.473 -1.372 16.790 1.00 76.94 94 HIS A C 1
ATOM 719 O O . HIS A 1 94 ? -0.633 -1.260 18.006 1.00 76.94 94 HIS A O 1
ATOM 725 N N . ARG A 1 95 ? 0.746 -1.536 16.258 1.00 70.62 95 ARG A N 1
ATOM 726 C CA . ARG A 1 95 ? 1.987 -1.498 17.049 1.00 70.62 95 ARG A CA 1
ATOM 727 C C . ARG A 1 95 ? 2.234 -0.077 17.568 1.00 70.62 95 ARG A C 1
ATOM 729 O O . ARG A 1 95 ? 2.078 0.876 16.822 1.00 70.62 95 ARG A O 1
ATOM 736 N N . SER A 1 96 ? 2.616 0.075 18.840 1.00 58.47 96 SER A N 1
ATOM 737 C CA . SER A 1 96 ? 2.815 1.394 19.466 1.00 58.47 96 SER A CA 1
ATOM 738 C C . SER A 1 96 ? 4.127 2.080 19.035 1.00 58.47 96 SER A C 1
ATOM 740 O O . SER A 1 96 ? 5.193 1.467 19.173 1.00 58.47 96 SER A O 1
ATOM 742 N N . PRO A 1 97 ? 4.092 3.367 18.623 1.00 67.00 97 PRO A N 1
ATOM 743 C CA . PRO A 1 97 ? 2.909 4.229 18.497 1.00 67.00 97 PRO A CA 1
ATOM 744 C C . PRO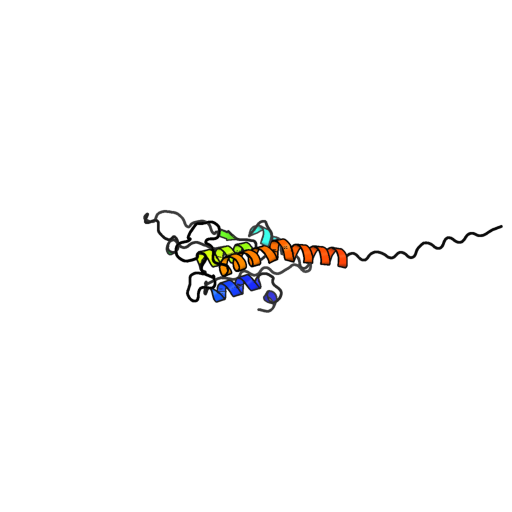 A 1 97 ? 2.066 3.876 17.260 1.00 67.00 97 PRO A C 1
ATOM 746 O O . PRO A 1 97 ? 2.607 3.711 16.175 1.00 67.00 97 PRO A O 1
ATOM 749 N N . GLY A 1 98 ? 0.742 3.767 17.422 1.00 74.00 98 GLY A N 1
ATOM 750 C CA . GLY A 1 98 ? -0.148 3.396 16.320 1.00 74.00 98 GLY A CA 1
ATOM 751 C C . GLY A 1 98 ? -0.218 4.491 15.255 1.00 74.00 98 GLY A C 1
ATOM 752 O O . GLY A 1 98 ? -0.542 5.635 15.570 1.00 74.00 98 GLY A O 1
ATOM 753 N N . LEU A 1 99 ? 0.056 4.142 13.994 1.00 83.31 99 LEU A N 1
ATOM 754 C CA . LEU A 1 99 ? -0.004 5.083 12.862 1.00 83.31 99 LEU A CA 1
ATOM 755 C C . LEU A 1 99 ? -1.447 5.419 12.456 1.00 83.31 99 LEU A C 1
ATOM 757 O O . LEU A 1 99 ? -1.686 6.379 11.724 1.00 83.31 99 LEU A O 1
ATOM 761 N N . VAL A 1 100 ? -2.410 4.604 12.891 1.00 85.38 100 VAL A N 1
ATOM 762 C CA . VAL A 1 100 ? -3.798 4.665 12.426 1.00 85.38 100 VAL A CA 1
ATOM 763 C C . VAL A 1 100 ? -4.649 5.408 13.435 1.00 85.38 100 VAL A C 1
ATOM 765 O O . VAL A 1 100 ? -4.659 5.028 14.611 1.00 85.38 100 VAL A O 1
ATOM 768 N N . PRO A 1 101 ? -5.429 6.412 13.007 1.00 89.00 101 PRO A N 1
ATOM 769 C CA . PRO A 1 101 ? -6.460 6.959 13.871 1.00 89.00 101 PRO A CA 1
ATOM 770 C C . PRO A 1 101 ? -7.456 5.855 14.275 1.00 89.00 101 PRO A C 1
ATOM 772 O O . PRO A 1 101 ? -7.774 4.987 13.456 1.00 89.00 101 PRO A O 1
ATOM 775 N N . PRO A 1 102 ? -7.996 5.884 15.507 1.00 89.44 102 PRO A N 1
ATOM 776 C CA . PRO A 1 102 ? -9.015 4.935 15.937 1.00 89.44 102 PRO A CA 1
ATOM 777 C C . PRO A 1 102 ? -10.188 4.921 14.962 1.00 89.44 102 PRO A C 1
ATOM 779 O O . PRO A 1 102 ? -10.750 5.971 14.652 1.00 89.44 102 PRO A O 1
ATOM 782 N N . ARG A 1 103 ? -10.566 3.738 14.471 1.00 90.44 103 ARG A N 1
ATOM 783 C CA . ARG A 1 103 ? -11.623 3.618 13.462 1.00 90.44 103 ARG A CA 1
ATOM 784 C C . ARG A 1 103 ? -12.981 4.065 13.986 1.00 90.44 103 ARG A C 1
ATOM 786 O O . ARG A 1 103 ? -13.661 4.821 13.306 1.00 90.44 103 ARG A O 1
ATOM 793 N N . TRP A 1 104 ? -13.362 3.616 15.177 1.00 93.19 104 TRP A N 1
ATOM 794 C CA . TRP A 1 104 ? -14.708 3.786 15.722 1.00 93.19 104 TRP A CA 1
ATOM 795 C C . TRP A 1 104 ? -14.747 4.816 16.848 1.00 93.19 104 TRP A C 1
ATOM 797 O O . TRP A 1 104 ? -13.823 4.906 17.658 1.00 93.19 104 TRP A O 1
ATOM 807 N N . LYS A 1 105 ? -15.840 5.581 16.916 1.00 93.81 105 LYS A N 1
ATOM 808 C CA . LYS A 1 105 ? -16.212 6.312 18.133 1.00 93.81 105 LYS A CA 1
ATOM 809 C C . LYS A 1 105 ? -16.612 5.287 19.205 1.00 93.81 105 LYS A C 1
ATOM 811 O O . LYS A 1 105 ? -17.232 4.287 18.842 1.00 93.81 105 LYS A O 1
ATOM 816 N N . PRO A 1 106 ? -16.327 5.537 20.496 1.00 93.44 106 PRO A N 1
ATOM 817 C CA . PRO A 1 106 ? -16.673 4.596 21.560 1.00 93.44 106 PRO A CA 1
ATOM 818 C C . PRO A 1 106 ? -18.157 4.193 21.517 1.00 93.44 106 PRO A C 1
ATOM 820 O O . PRO A 1 106 ? -19.032 5.059 21.613 1.00 93.44 106 PRO A O 1
ATOM 823 N N . GLY A 1 107 ? -18.445 2.897 21.357 1.00 93.44 107 GLY A N 1
ATOM 824 C CA . GLY A 1 107 ? -19.809 2.351 21.376 1.00 93.44 107 GLY A CA 1
ATOM 825 C C . GLY A 1 107 ? -20.606 2.526 20.076 1.00 93.44 107 GLY A C 1
ATOM 826 O O . GLY A 1 107 ? -21.830 2.379 20.085 1.00 93.44 107 GLY A O 1
ATOM 827 N N . GLN A 1 108 ? -19.959 2.896 18.967 1.00 93.31 108 GLN A N 1
ATOM 828 C CA . GLN A 1 108 ? -20.585 3.022 17.640 1.00 93.31 108 GLN A CA 1
ATOM 829 C C . GLN A 1 108 ? -19.966 2.060 16.613 1.00 93.31 108 GLN A C 1
ATOM 831 O O . GLN A 1 108 ? -20.027 2.304 15.406 1.00 93.31 108 GLN A O 1
ATOM 836 N N . GLU A 1 109 ? -19.356 0.973 17.073 1.00 93.94 109 GLU A N 1
ATOM 837 C CA . GLU A 1 109 ? -18.690 -0.010 16.227 1.00 93.94 109 GLU A CA 1
ATOM 838 C C . GLU A 1 109 ? -19.680 -0.654 15.240 1.00 93.94 109 GLU A C 1
ATOM 840 O O . GLU A 1 109 ? -20.766 -1.096 15.612 1.00 93.94 109 GLU A O 1
ATOM 845 N N . GLY A 1 110 ? -19.317 -0.696 13.955 1.00 90.62 110 GLY A N 1
ATOM 846 C CA . GLY A 1 110 ? -20.122 -1.343 12.911 1.00 90.62 110 GLY A CA 1
ATOM 847 C C . GLY A 1 110 ? -21.372 -0.572 12.474 1.00 90.62 110 GLY A C 1
ATOM 848 O O . GLY A 1 110 ? -22.138 -1.074 11.652 1.00 90.62 110 GLY A O 1
ATOM 849 N N . A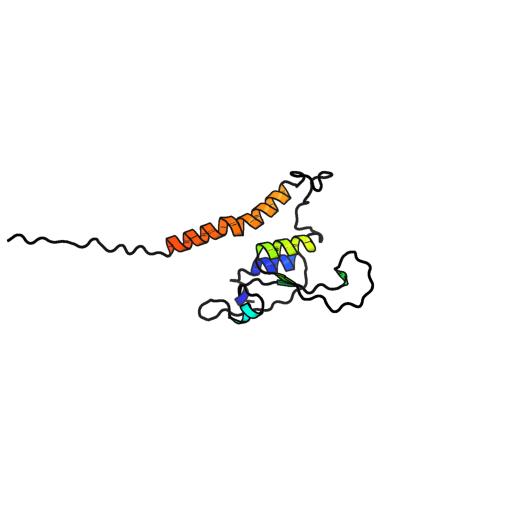RG A 1 111 ? -21.593 0.644 12.986 1.00 92.31 111 ARG A N 1
ATOM 850 C CA . ARG A 1 111 ? -22.715 1.503 12.581 1.00 92.31 111 ARG A CA 1
ATOM 851 C C . ARG A 1 111 ? -22.267 2.489 11.510 1.00 92.31 111 ARG A C 1
ATOM 853 O O . ARG A 1 111 ? -21.189 3.064 11.611 1.00 92.31 111 ARG A O 1
ATOM 860 N N . VAL A 1 112 ? -23.117 2.735 10.515 1.00 91.19 112 VAL A N 1
ATOM 861 C CA . VAL A 1 112 ? -22.854 3.736 9.467 1.00 91.19 112 VAL A CA 1
ATOM 862 C C . VAL A 1 112 ? -22.714 5.124 10.104 1.00 91.19 112 VAL A C 1
ATOM 864 O O . VAL A 1 112 ? -23.622 5.572 10.805 1.00 91.19 112 VAL A O 1
ATOM 867 N N . GLY A 1 113 ? -21.579 5.796 9.886 1.00 91.12 113 GLY A N 1
ATOM 868 C CA . GLY A 1 113 ? -21.264 7.090 10.512 1.00 91.12 113 GLY A CA 1
ATOM 869 C C . GLY A 1 113 ? -20.722 6.980 11.946 1.00 91.12 113 GLY A C 1
ATOM 870 O O . GLY A 1 113 ? -20.463 7.999 12.607 1.00 91.12 113 GLY A O 1
ATOM 871 N N . GLY A 1 114 ? -20.535 5.751 12.434 1.00 92.19 114 GLY A N 1
ATOM 872 C CA . GLY A 1 114 ? -19.876 5.443 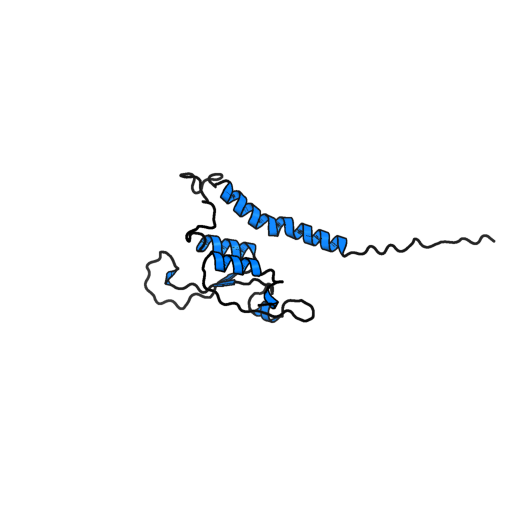13.700 1.00 92.19 114 GLY A CA 1
ATOM 873 C C . GLY A 1 114 ? -18.362 5.641 13.649 1.00 92.19 114 GLY A C 1
ATOM 874 O O . GLY A 1 114 ? -17.715 5.696 14.697 1.00 92.19 114 GLY A O 1
ATOM 875 N N . GLU A 1 115 ? -17.792 5.791 12.454 1.00 94.50 115 GLU A N 1
ATOM 876 C CA . GLU A 1 115 ? -16.372 6.037 12.264 1.00 94.50 115 GLU A CA 1
ATOM 877 C C . GLU A 1 115 ? -15.941 7.404 12.815 1.00 94.50 115 GLU A C 1
ATOM 879 O O . GLU A 1 115 ? -16.705 8.380 12.845 1.00 94.50 115 GLU A O 1
ATOM 884 N N . THR A 1 116 ? -14.686 7.494 13.254 1.00 94.50 116 THR A N 1
ATOM 885 C CA . THR A 1 116 ? -14.085 8.781 13.607 1.00 94.50 116 THR A CA 1
ATOM 886 C C . THR A 1 116 ? -13.795 9.591 12.348 1.00 94.50 116 THR A C 1
ATOM 888 O O . THR A 1 116 ? -13.435 9.055 11.299 1.00 94.50 116 THR A O 1
ATOM 891 N N . GLU A 1 117 ? -13.901 10.915 12.453 1.00 94.62 117 GLU A N 1
ATOM 892 C CA . GLU A 1 117 ? -13.604 11.802 11.327 1.00 94.62 117 GLU A CA 1
ATOM 893 C C . GLU A 1 117 ? -12.146 11.664 10.860 1.00 94.62 117 GLU A C 1
ATOM 895 O O . GLU A 1 117 ? -11.868 11.686 9.663 1.00 94.62 117 GLU A O 1
ATOM 900 N N . ALA A 1 118 ? -11.215 11.456 11.796 1.00 92.56 118 ALA A N 1
ATOM 901 C CA . ALA A 1 118 ? -9.809 11.231 11.484 1.00 92.56 118 ALA A CA 1
ATOM 902 C C . ALA A 1 118 ? -9.606 9.966 10.633 1.00 92.56 118 ALA A C 1
ATOM 904 O O . ALA A 1 118 ? -8.862 10.007 9.654 1.00 92.56 118 ALA A O 1
ATOM 905 N N . TYR A 1 119 ? -10.298 8.868 10.956 1.00 91.88 119 TYR A N 1
ATOM 906 C CA . TYR A 1 119 ? -10.220 7.629 10.183 1.00 91.88 119 TYR A CA 1
ATOM 907 C C . TYR A 1 119 ? -10.847 7.759 8.795 1.00 91.88 119 TYR A C 1
ATOM 909 O O . TYR A 1 119 ? -10.257 7.318 7.808 1.00 91.88 119 TYR A O 1
ATOM 917 N N . VAL A 1 120 ? -11.996 8.431 8.695 1.00 93.56 120 VAL A N 1
ATOM 918 C CA . VAL A 1 120 ? -12.634 8.708 7.399 1.00 93.56 120 VAL A CA 1
ATOM 919 C C . VAL A 1 120 ? -11.719 9.557 6.515 1.00 93.56 120 VAL A C 1
ATOM 921 O O . VAL A 1 120 ? -11.529 9.234 5.345 1.00 93.56 120 VAL A O 1
ATOM 924 N N . ARG A 1 121 ? -11.092 10.605 7.068 1.00 94.31 121 ARG A N 1
ATOM 925 C CA . ARG A 1 121 ? -10.117 11.436 6.340 1.00 94.31 121 ARG A CA 1
ATOM 926 C C . ARG A 1 121 ? -8.896 10.629 5.900 1.00 94.31 121 ARG A C 1
ATOM 928 O O . ARG A 1 121 ? -8.467 10.773 4.760 1.00 94.31 121 ARG A O 1
ATOM 935 N N . PHE A 1 122 ? -8.362 9.775 6.773 1.00 91.25 122 PHE A N 1
ATOM 936 C CA . PHE A 1 122 ? -7.253 8.876 6.446 1.00 91.25 122 PHE A CA 1
ATOM 937 C C . PHE A 1 122 ? -7.591 7.979 5.245 1.00 91.25 122 PHE A C 1
ATOM 939 O O . PHE A 1 122 ? -6.855 7.982 4.257 1.00 91.25 122 PHE A O 1
ATOM 946 N N . GLN A 1 123 ? -8.732 7.282 5.280 1.00 91.00 123 GLN A N 1
ATOM 947 C CA . GLN A 1 123 ? -9.155 6.438 4.161 1.00 91.00 123 GLN A CA 1
ATOM 948 C C . GLN A 1 123 ? -9.415 7.245 2.887 1.00 91.00 123 GLN A C 1
ATOM 950 O O . GLN A 1 123 ? -9.005 6.829 1.803 1.00 91.00 123 GLN A O 1
ATOM 955 N N . TYR A 1 124 ? -10.077 8.399 3.002 1.00 94.12 124 TYR A N 1
ATOM 956 C CA . TYR A 1 124 ? -10.357 9.263 1.859 1.00 94.12 124 TYR A CA 1
ATOM 957 C C . TYR A 1 124 ? -9.068 9.700 1.161 1.00 94.12 124 TYR A C 1
ATOM 959 O O . TYR A 1 124 ? -8.978 9.611 -0.059 1.00 94.12 124 TYR A O 1
ATOM 967 N N . LEU A 1 125 ? -8.051 10.123 1.918 1.00 92.12 125 LEU A N 1
ATOM 968 C CA . LEU A 1 125 ? -6.771 10.553 1.356 1.00 92.12 125 LEU A CA 1
ATOM 969 C C . LEU A 1 125 ? -6.047 9.418 0.628 1.00 92.12 125 LEU A C 1
ATOM 971 O O . LEU A 1 125 ? -5.487 9.659 -0.441 1.00 92.12 125 LEU A O 1
ATOM 975 N N . LEU A 1 126 ? -6.104 8.193 1.158 1.00 89.38 126 LEU A N 1
ATOM 976 C CA . LEU A 1 126 ? -5.504 7.026 0.510 1.00 89.38 126 LEU A CA 1
ATOM 977 C C . LEU A 1 126 ? -6.107 6.783 -0.885 1.00 89.38 126 LEU A C 1
ATOM 979 O O . LEU A 1 126 ? -5.371 6.602 -1.851 1.00 89.38 126 LEU A O 1
ATOM 983 N N . HIS A 1 127 ? -7.435 6.875 -1.008 1.00 91.50 127 HIS A N 1
ATOM 984 C CA . HIS A 1 127 ? -8.138 6.705 -2.285 1.00 91.50 127 HIS A CA 1
ATOM 985 C C . HIS A 1 127 ? -8.026 7.931 -3.199 1.00 91.50 127 HIS A C 1
ATOM 987 O O . HIS A 1 127 ? -7.952 7.791 -4.417 1.00 91.50 127 HIS A O 1
ATOM 993 N N . TYR A 1 128 ? -7.997 9.139 -2.635 1.00 94.06 128 TYR A N 1
ATOM 994 C CA . TYR A 1 128 ? -7.921 10.391 -3.389 1.00 94.06 128 TYR A CA 1
ATOM 995 C C . TYR A 1 128 ? -6.659 10.467 -4.254 1.00 94.06 128 TYR A C 1
ATOM 997 O O . TYR A 1 128 ? -6.723 10.917 -5.402 1.00 94.06 128 TYR A O 1
ATOM 1005 N N . VAL A 1 129 ? -5.520 10.012 -3.722 1.00 89.31 129 VAL A N 1
ATOM 1006 C CA . VAL A 1 129 ? -4.233 10.051 -4.430 1.00 89.31 129 VAL A CA 1
ATOM 1007 C C . VAL A 1 129 ? -4.286 9.231 -5.721 1.00 89.31 129 VAL A C 1
ATOM 1009 O O . VAL A 1 129 ? -3.884 9.729 -6.773 1.00 89.31 129 VAL A O 1
ATOM 1012 N N . GLU A 1 130 ? -4.812 8.007 -5.664 1.00 86.44 130 GLU A N 1
ATOM 1013 C CA . GLU A 1 130 ? -4.838 7.091 -6.812 1.00 86.44 130 GLU A CA 1
ATOM 1014 C C . GLU A 1 130 ? -6.057 7.313 -7.719 1.00 86.44 130 GLU A C 1
ATOM 1016 O O . GLU A 1 130 ? -5.935 7.241 -8.941 1.00 86.44 130 GLU A O 1
ATOM 1021 N N . GLY A 1 131 ? -7.218 7.633 -7.141 1.00 89.81 131 GLY A N 1
ATOM 1022 C CA . GLY A 1 131 ? -8.487 7.734 -7.864 1.00 89.81 131 GLY A CA 1
ATOM 1023 C C . GLY A 1 131 ? -8.775 9.097 -8.495 1.00 89.81 131 GLY A C 1
ATOM 1024 O O . GLY A 1 131 ? -9.441 9.150 -9.525 1.00 89.81 131 GLY A O 1
ATOM 1025 N N . SER A 1 132 ? -8.271 10.191 -7.917 1.00 93.00 132 SER A N 1
ATOM 1026 C CA . SER A 1 132 ? -8.609 11.553 -8.367 1.00 93.00 132 SER A CA 1
ATOM 1027 C C . SER A 1 132 ? -7.380 12.364 -8.752 1.00 93.00 132 SER A C 1
ATOM 1029 O O . SER A 1 132 ? -7.341 12.969 -9.822 1.00 93.00 132 SER A O 1
ATOM 1031 N N . PHE A 1 133 ? -6.350 12.368 -7.908 1.00 92.12 133 PHE A N 1
ATOM 1032 C CA . PHE A 1 133 ? -5.182 13.217 -8.120 1.00 92.12 133 PHE A CA 1
ATOM 1033 C C . PHE A 1 133 ? -4.289 12.713 -9.259 1.00 92.12 133 PHE A C 1
ATOM 1035 O O . PHE A 1 133 ? -3.938 13.477 -10.161 1.00 92.12 133 PHE A O 1
ATOM 1042 N N . PHE A 1 134 ? -3.948 11.421 -9.261 1.00 90.62 134 PHE A N 1
ATOM 1043 C CA . PHE A 1 134 ? -3.083 10.848 -10.292 1.00 90.62 134 PHE A CA 1
ATOM 1044 C C . PHE A 1 134 ? -3.679 10.933 -11.712 1.00 90.62 134 PHE A C 1
ATOM 1046 O O . PHE A 1 134 ? -2.954 11.361 -12.615 1.00 90.62 134 PHE A O 1
ATOM 1053 N N . PRO A 1 135 ? 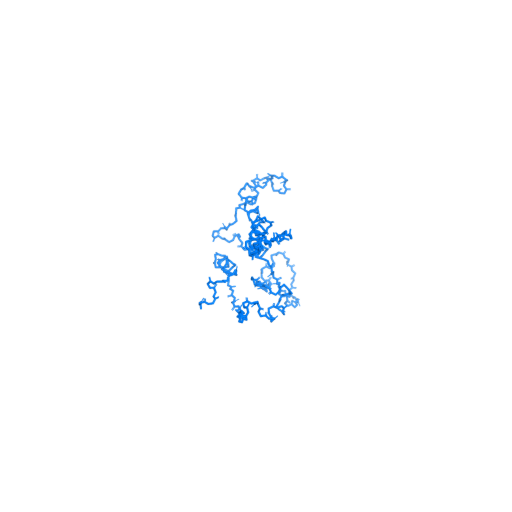-4.974 10.633 -11.951 1.00 93.31 135 PRO A N 1
ATOM 1054 C CA . PRO A 1 135 ? -5.585 10.810 -13.270 1.00 93.31 135 PRO A CA 1
ATOM 1055 C C . PRO A 1 135 ? -5.499 12.243 -13.804 1.00 93.31 135 PRO A C 1
ATOM 1057 O O . PRO A 1 135 ? -5.206 12.433 -14.983 1.00 93.31 135 PRO A O 1
ATOM 1060 N N . VAL A 1 136 ? -5.673 13.251 -12.942 1.00 93.56 136 VAL A N 1
ATOM 1061 C CA . VAL A 1 136 ? -5.547 14.667 -13.329 1.00 93.56 136 VAL A CA 1
ATOM 1062 C C . VAL A 1 136 ? -4.115 15.000 -13.745 1.00 93.56 136 VAL A C 1
ATOM 1064 O O . VAL A 1 136 ? -3.914 15.666 -14.760 1.00 93.56 136 VAL A O 1
ATOM 1067 N N . ILE A 1 137 ? -3.109 14.499 -13.019 1.00 91.81 137 ILE A N 1
ATOM 1068 C CA . ILE A 1 137 ? -1.700 14.665 -13.410 1.00 91.81 137 ILE A CA 1
ATOM 1069 C C . ILE A 1 137 ? -1.441 14.011 -14.767 1.00 91.81 137 ILE A C 1
ATOM 1071 O O . ILE A 1 137 ? -0.813 14.622 -15.629 1.00 91.81 137 ILE A O 1
ATOM 1075 N N . VAL A 1 138 ? -1.926 12.787 -14.980 1.00 91.25 138 VAL A N 1
ATOM 1076 C CA . VAL A 1 138 ? -1.756 12.086 -16.259 1.00 91.25 138 VAL A CA 1
ATOM 1077 C C . VAL A 1 138 ? -2.414 12.868 -17.395 1.00 91.25 138 VAL A C 1
ATOM 1079 O O . VAL A 1 138 ? -1.774 13.090 -18.420 1.00 91.25 138 VAL A O 1
ATOM 1082 N N . GLN A 1 139 ? -3.643 13.349 -17.208 1.00 92.25 139 GLN A N 1
ATOM 1083 C CA . GLN A 1 139 ? -4.332 14.185 -18.192 1.00 92.25 139 GLN A CA 1
ATOM 1084 C C . GLN A 1 139 ? -3.542 15.463 -18.499 1.00 92.25 139 GLN A C 1
ATOM 1086 O O . GLN A 1 139 ? -3.352 15.803 -19.667 1.00 92.25 139 GLN A O 1
ATOM 1091 N N . TYR A 1 140 ? -3.040 16.145 -17.470 1.00 92.25 140 TYR A N 1
ATOM 1092 C CA . TYR A 1 140 ? -2.209 17.332 -17.638 1.00 92.25 140 TYR A CA 1
ATOM 1093 C C . TYR A 1 140 ? -0.931 17.031 -18.429 1.00 92.25 140 TYR A C 1
ATOM 1095 O O . TYR A 1 140 ? -0.596 17.779 -19.347 1.00 92.25 140 TYR A O 1
ATOM 1103 N N . LEU A 1 141 ? -0.236 15.930 -18.127 1.00 91.44 141 LEU A N 1
ATOM 1104 C CA . LEU A 1 141 ? 0.975 15.524 -18.845 1.00 91.44 141 LEU A CA 1
ATOM 1105 C C . LEU A 1 141 ? 0.687 15.166 -20.307 1.00 91.44 141 LEU A C 1
ATOM 1107 O O . LEU A 1 141 ? 1.486 15.506 -21.177 1.00 91.44 141 LEU A O 1
ATOM 1111 N N . LEU A 1 142 ? -0.449 14.522 -20.590 1.00 90.25 142 LEU A N 1
ATOM 1112 C CA . LEU A 1 142 ? -0.871 14.201 -21.955 1.00 90.25 142 LEU A CA 1
ATOM 1113 C C . LEU A 1 142 ? -1.149 15.469 -22.769 1.00 90.25 142 LEU A C 1
ATOM 1115 O O . LEU A 1 142 ? -0.598 15.628 -23.854 1.00 90.25 142 LEU A O 1
ATOM 1119 N N . ILE A 1 143 ? -1.945 16.394 -22.224 1.00 90.38 143 ILE A N 1
ATOM 1120 C CA . ILE A 1 143 ? -2.270 17.665 -22.890 1.00 90.38 143 ILE A CA 1
ATOM 1121 C C . ILE A 1 143 ? -1.008 18.520 -23.069 1.00 90.38 143 ILE A C 1
ATOM 1123 O O . ILE A 1 143 ? -0.805 19.092 -24.135 1.00 90.38 143 ILE A O 1
ATOM 1127 N N . SER A 1 144 ? -0.137 18.581 -22.058 1.00 82.69 144 SER A N 1
ATOM 1128 C CA . SER A 1 144 ? 1.087 19.398 -22.104 1.00 82.69 144 SER A CA 1
ATOM 1129 C C . SER A 1 144 ? 2.180 18.802 -22.995 1.00 82.69 144 SER A C 1
ATOM 1131 O O . SER A 1 144 ? 3.006 19.536 -23.531 1.00 82.69 144 SER A O 1
ATOM 1133 N N . GLY A 1 145 ? 2.212 17.474 -23.150 1.00 78.94 145 GLY A N 1
ATOM 1134 C CA . GLY A 1 145 ? 3.147 16.774 -24.035 1.00 78.94 145 GLY A CA 1
ATOM 1135 C C . GLY A 1 145 ? 2.750 16.830 -25.514 1.00 78.94 145 GLY A C 1
ATOM 1136 O O . GLY A 1 145 ? 3.599 16.660 -26.390 1.00 78.94 145 GLY A O 1
ATOM 1137 N N . MET A 1 146 ? 1.478 17.101 -25.809 1.00 69.19 146 MET A N 1
ATOM 1138 C CA . MET A 1 146 ? 0.990 17.341 -27.162 1.00 69.19 146 MET A CA 1
ATOM 1139 C C . MET A 1 146 ? 1.372 18.755 -27.615 1.00 69.19 146 MET A C 1
ATOM 1141 O O . MET A 1 146 ? 0.653 19.724 -27.388 1.00 69.19 146 MET A O 1
ATOM 1145 N N . SER A 1 147 ? 2.506 18.879 -28.306 1.00 57.16 147 SER A N 1
ATOM 1146 C CA . SER A 1 147 ? 2.787 20.079 -29.096 1.00 57.16 147 SER A CA 1
ATOM 1147 C C . SER A 1 147 ? 1.740 20.181 -30.202 1.00 57.16 147 SER A C 1
ATOM 1149 O O . SER A 1 147 ? 1.785 19.424 -31.172 1.00 57.16 147 SER A O 1
ATOM 1151 N N . PHE A 1 148 ? 0.785 21.101 -30.074 1.00 58.25 148 PHE A N 1
ATOM 1152 C CA . PHE A 1 148 ? -0.036 21.478 -31.216 1.00 58.25 148 PHE A CA 1
ATOM 1153 C C . PHE A 1 148 ? 0.909 22.063 -32.262 1.00 58.25 148 PHE A C 1
ATOM 1155 O O . PHE A 1 148 ? 1.529 23.103 -32.040 1.00 58.25 148 PHE A O 1
ATOM 1162 N N . CYS A 1 149 ? 1.077 21.353 -33.379 1.00 51.28 149 CYS A N 1
ATOM 1163 C CA . CYS A 1 149 ? 1.796 21.872 -34.527 1.00 51.28 149 CYS A CA 1
ATOM 1164 C C . CYS A 1 149 ? 1.027 23.106 -34.998 1.00 51.28 149 CYS A C 1
ATOM 1166 O O . CYS A 1 149 ? 0.004 23.000 -35.674 1.00 51.28 149 CYS A O 1
ATOM 1168 N N . HIS A 1 150 ? 1.494 24.281 -34.589 1.00 56.59 150 HIS A N 1
ATOM 1169 C CA . HIS A 1 150 ? 1.023 25.549 -35.108 1.00 56.59 150 HIS A CA 1
ATOM 1170 C C . HIS A 1 150 ? 1.601 25.672 -36.522 1.00 56.59 150 HIS A C 1
ATOM 1172 O O . HIS A 1 150 ? 2.554 26.408 -36.758 1.00 56.59 150 HIS A O 1
ATOM 1178 N N . SER A 1 151 ? 1.090 24.872 -37.464 1.00 59.47 151 SER A N 1
ATOM 1179 C CA . SER A 1 151 ? 1.373 25.123 -38.872 1.00 59.47 151 SER A CA 1
ATOM 1180 C C . SER A 1 151 ? 0.861 26.531 -39.166 1.00 59.47 151 SER A C 1
ATOM 1182 O O . SER A 1 151 ? -0.322 26.795 -38.916 1.00 59.47 151 SER A O 1
ATOM 1184 N N . PRO A 1 152 ? 1.721 27.460 -39.621 1.00 65.31 152 PRO A N 1
ATOM 1185 C CA . PRO A 1 152 ? 1.245 28.758 -40.062 1.00 65.31 152 PRO A CA 1
ATOM 1186 C C . PRO A 1 152 ? 0.220 28.526 -41.182 1.00 65.31 152 PRO A C 1
ATOM 1188 O O . PRO A 1 152 ? 0.420 27.626 -42.005 1.00 65.31 152 PRO A O 1
ATOM 1191 N N . PRO A 1 153 ? -0.900 29.271 -41.204 1.00 71.38 153 PRO A N 1
ATOM 1192 C CA . PRO A 1 153 ? -1.907 29.095 -42.242 1.00 71.38 153 PRO A CA 1
ATOM 1193 C C . PRO A 1 153 ? -1.250 29.261 -43.623 1.00 71.38 153 PRO A C 1
ATOM 1195 O O . PRO A 1 153 ? -0.405 30.148 -43.783 1.00 71.38 153 PRO A O 1
ATOM 1198 N N . PRO A 1 154 ? -1.590 28.418 -44.616 1.00 71.31 154 PRO A N 1
ATOM 1199 C CA . PRO A 1 154 ? -0.982 28.510 -45.935 1.00 71.31 154 PRO A CA 1
ATOM 1200 C C . PRO A 1 154 ? -1.283 29.881 -46.549 1.00 71.31 154 PRO A C 1
ATOM 1202 O O . PRO A 1 154 ? -2.439 30.298 -46.633 1.00 71.31 154 PRO A O 1
ATOM 1205 N N . LEU A 1 155 ? -0.235 30.586 -46.980 1.00 69.94 155 LEU A N 1
ATOM 1206 C CA . LEU A 1 155 ? -0.370 31.822 -47.747 1.00 69.94 155 LEU A CA 1
ATOM 1207 C C . LEU A 1 155 ? -0.871 31.469 -49.152 1.00 69.94 155 LEU A C 1
ATOM 1209 O O . LEU A 1 155 ? -0.125 30.949 -49.978 1.00 69.94 155 LEU A O 1
ATOM 1213 N N . LEU A 1 156 ? -2.149 31.741 -49.412 1.00 68.75 156 LEU A N 1
ATOM 1214 C CA . LEU A 1 156 ? -2.743 31.657 -50.743 1.00 68.75 156 LEU A CA 1
ATOM 1215 C C . LEU A 1 156 ? -2.591 33.022 -51.426 1.00 68.75 156 LEU A C 1
ATOM 1217 O O . LEU A 1 156 ? -3.346 33.947 -51.131 1.00 68.75 156 LEU A O 1
ATOM 1221 N N . SER A 1 157 ? -1.613 33.170 -52.322 1.00 67.62 157 SER A N 1
ATOM 1222 C CA . SER A 1 157 ? -1.521 34.346 -53.195 1.00 67.62 157 SER A CA 1
ATOM 1223 C C . SER A 1 157 ? -2.274 34.097 -54.500 1.00 67.62 157 SER A C 1
ATOM 1225 O O . SER A 1 157 ? -1.986 33.134 -55.210 1.00 67.62 157 SER A O 1
ATOM 1227 N N . LEU A 1 158 ? -3.220 34.978 -54.829 1.00 62.09 158 LEU A N 1
ATOM 1228 C CA . LEU A 1 158 ? -3.913 34.990 -56.116 1.00 62.09 158 LEU A CA 1
ATOM 1229 C C . LEU A 1 158 ? -3.211 35.981 -57.048 1.00 62.09 158 LEU A C 1
ATOM 1231 O O . LEU A 1 158 ? -3.155 37.172 -56.754 1.00 62.09 158 LEU A O 1
ATOM 1235 N N . THR A 1 159 ? -2.693 35.488 -58.172 1.00 59.56 159 THR A N 1
ATOM 1236 C CA . THR A 1 159 ? -2.218 36.336 -59.272 1.00 59.56 159 THR A CA 1
ATOM 1237 C C . THR A 1 159 ? -3.399 36.623 -60.190 1.00 59.56 159 THR A C 1
ATOM 1239 O O . THR A 1 159 ? -3.952 35.704 -60.791 1.00 59.56 159 THR A O 1
ATOM 1242 N N . THR A 1 160 ? -3.808 37.885 -60.285 1.00 60.12 160 THR A N 1
ATOM 1243 C CA . THR A 1 160 ? -4.791 38.341 -61.277 1.00 60.12 160 THR A CA 1
ATOM 1244 C C . THR A 1 160 ? -4.085 38.628 -62.602 1.00 60.12 160 THR A C 1
ATOM 1246 O O . THR A 1 160 ? -3.027 39.258 -62.590 1.00 60.12 160 THR A O 1
ATOM 1249 N N . ALA A 1 161 ? -4.657 38.140 -63.706 1.00 61.59 161 ALA A N 1
ATOM 1250 C CA . ALA A 1 161 ? -4.194 38.395 -65.073 1.00 61.59 161 ALA A CA 1
ATOM 1251 C C . ALA A 1 161 ? -4.515 39.821 -65.540 1.00 61.59 161 ALA A C 1
ATOM 1253 O O . ALA A 1 161 ? -5.551 40.362 -65.086 1.00 61.59 161 ALA A O 1
#

Radius of gyration: 24.55 Å; Cα contacts (8 Å, |Δi|>4): 115; chains: 1; bounding box: 45×69×87 Å

Solvent-accessible surface area (backbone atoms only — not comparable to full-atom values): 10439 Å² total; per-residue (Å²): 118,82,82,54,81,85,42,86,38,44,65,60,52,54,50,34,58,76,62,67,52,91,82,84,90,84,85,80,70,58,42,97,87,68,41,68,43,72,73,46,32,77,78,42,84,82,38,62,78,47,68,49,78,44,71,74,54,81,85,75,59,82,80,73,94,65,84,90,83,77,74,84,63,76,66,45,77,40,58,54,72,56,55,44,51,48,54,49,42,76,75,47,24,80,49,88,80,52,81,57,58,66,54,52,40,92,93,28,73,96,43,94,85,19,53,26,70,64,28,54,50,52,55,48,52,53,49,38,48,69,71,52,50,45,55,51,53,53,52,50,52,53,61,70,67,53,75,76,80,78,68,74,79,82,86,80,82,84,84,82,134

InterPro domains:
  IPR004045 Glutathione S-transferase, N-terminal [PF13409] (9-61)
  IPR004045 Glutathione S-transferase, N-terminal [PS50404] (1-96)
  IPR036249 Thioredoxin-like superfamily [SSF52833] (5-96)

Organism: NCBI:txid1306861

Secondary structure (DSSP, 8-state):
-GGGTT-TTHHHHHHHHHTT----PPP-PPPTTSSPPTHHHHH-TT--S-EEEE---GGGSTT----S---PPPPEEEESHHHHHHHHHHHHTTSSSPSSPPSB-TT-TTSTT-B-HHHHHHHHHHHHIIIIIHHHHHHHHHHHH-----PPPP-------

pLDDT: mean 80.45, std 15.52, range [37.81, 94.62]

Sequence (161 aa):
MAALNNSRSQNTLWLLEELRIPYTVQTFRREPSRLAPPELADVHPLGKAPILEITPTVADSAGTSTPATTAPAPPIRLAESGYITQYLVDHFGHRSPGLVPPRWKPGQEGRVGGETEAYVRFQYLLHYVEGSFFPVIVQYLLISGMSFCHSPPPLLSLTTA

Mean predicted aligned error: 10.76 Å

Foldseek 3Di:
DVQCPPDPQVVVVVLCVVLVPDDDDDDFDADPVRAQDPVCCVLPVVSDDDKDKAFDDPVLPPDDPDDDDDDGDDIDIDDDPLVSSVVCLVRRQPPPVRPADDQADPPCPPHDVRGDPRNVVVNCVSCCVVPPVVVVVVVVCVVVVDDPPPPPPDDDDDDDD